Protein AF-A0A841L1L9-F1 (afdb_monomer_lite)

Foldseek 3Di:
DVLVCLLCVLVVLLVVLVVVLVVLLVVCLVVVQQVDDDPPDTPSLVVSVVSLCVSLVVLVVVLVVLVPDDDDPDVVSSVSSNVSSVVSSVCSVVVSVCSSVPDDPPPPPVPPPPDDPPPQPPDPDDDDDPDDDDDDDDDDDDDDDDDDDDDDDDD

Secondary structure (DSSP, 8-state):
-HHHHHHHHHHHHHHHHHHHHHHHHHHHHHTTGGG-EETTEEHHHHHHHHHHHHHHHHHHHHHHHHHHSPPPS-HHHHHHHHHHHHHHHHHHHHHHHHHHHS----S---S--SS--------TTS---PPP-PPP-------------------

pLDDT: mean 74.37, std 19.33, range [40.06, 95.5]

Structure (mmCIF, N/CA/C/O backbone):
data_AF-A0A841L1L9-F1
#
_entry.id   AF-A0A841L1L9-F1
#
loop_
_atom_site.group_PDB
_atom_site.id
_atom_site.type_symbol
_atom_site.label_atom_id
_atom_site.label_alt_id
_atom_site.label_comp_id
_atom_site.label_asym_id
_atom_site.label_entity_id
_atom_site.label_seq_id
_atom_site.pdbx_PDB_ins_code
_atom_site.Cartn_x
_atom_site.Cartn_y
_atom_site.Cartn_z
_atom_site.occupancy
_atom_site.B_iso_or_equiv
_atom_site.auth_seq_id
_atom_site.auth_comp_id
_atom_site.auth_asym_id
_atom_site.auth_atom_id
_atom_site.pdbx_PDB_model_num
ATOM 1 N N . MET A 1 1 ? -9.172 -12.741 20.738 1.00 57.22 1 MET A N 1
ATOM 2 C CA . MET A 1 1 ? -7.882 -12.607 20.016 1.00 57.22 1 MET A CA 1
ATOM 3 C C . MET A 1 1 ? -7.963 -11.680 18.794 1.00 57.22 1 MET A C 1
ATOM 5 O O . MET A 1 1 ? -6.951 -11.109 18.417 1.00 57.22 1 MET A O 1
ATOM 9 N N . SER A 1 2 ? -9.146 -11.441 18.215 1.00 78.44 2 SER A N 1
ATOM 10 C CA . SER A 1 2 ? -9.340 -10.566 17.043 1.00 78.44 2 SER A CA 1
ATOM 11 C C . SER A 1 2 ? -9.023 -9.080 17.270 1.00 78.44 2 SER A C 1
ATOM 13 O O . SER A 1 2 ? -8.648 -8.394 16.327 1.00 78.44 2 SER A O 1
ATOM 15 N N . ALA A 1 3 ? -9.132 -8.579 18.503 1.00 78.94 3 ALA A N 1
ATOM 16 C CA . ALA A 1 3 ? -8.872 -7.175 18.825 1.00 78.94 3 ALA A CA 1
ATOM 17 C C . ALA A 1 3 ? -7.429 -6.728 18.539 1.00 78.94 3 ALA A C 1
ATOM 19 O O . ALA A 1 3 ? -7.218 -5.683 17.929 1.00 78.94 3 ALA A O 1
ATOM 20 N N . LEU A 1 4 ? -6.446 -7.537 18.947 1.00 82.81 4 LEU A N 1
ATOM 21 C CA . LEU A 1 4 ? -5.032 -7.210 18.766 1.00 82.81 4 LEU A CA 1
ATOM 22 C C . LEU A 1 4 ? -4.669 -7.192 17.276 1.00 82.81 4 LEU A C 1
ATOM 24 O O . LEU A 1 4 ? -4.075 -6.231 16.801 1.00 82.81 4 LEU A O 1
ATOM 28 N N . LEU A 1 5 ? -5.127 -8.206 16.532 1.00 83.62 5 LEU A N 1
ATOM 29 C CA . LEU A 1 5 ? -4.966 -8.305 15.076 1.00 83.62 5 LEU A CA 1
ATOM 30 C C . LEU A 1 5 ? -5.555 -7.092 14.350 1.00 83.62 5 LEU A C 1
ATOM 32 O O . LEU A 1 5 ? -4.984 -6.610 13.378 1.00 83.62 5 LEU A O 1
ATOM 36 N N . ARG A 1 6 ? -6.679 -6.564 14.844 1.00 82.31 6 ARG A N 1
ATOM 37 C CA . ARG A 1 6 ? -7.321 -5.371 14.286 1.00 82.31 6 ARG A CA 1
ATOM 38 C C . ARG A 1 6 ? -6.495 -4.107 14.537 1.00 82.31 6 ARG A C 1
ATOM 40 O O . ARG A 1 6 ? -6.404 -3.270 13.647 1.00 82.31 6 ARG A O 1
ATOM 47 N N . ALA A 1 7 ? -5.856 -4.007 15.704 1.00 84.88 7 ALA A N 1
ATOM 48 C CA . ALA A 1 7 ? -4.986 -2.890 16.061 1.00 84.88 7 ALA A CA 1
ATOM 49 C C . ALA A 1 7 ? -3.656 -2.898 15.287 1.00 84.88 7 ALA A C 1
ATOM 51 O O . ALA A 1 7 ? -3.215 -1.845 14.843 1.00 84.88 7 ALA A O 1
ATOM 52 N N . ILE A 1 8 ? -3.030 -4.057 15.063 1.00 90.56 8 ILE A N 1
ATOM 53 C CA . ILE A 1 8 ? -1.770 -4.145 14.292 1.00 90.56 8 ILE A CA 1
ATOM 54 C C . ILE A 1 8 ? -1.988 -4.302 12.781 1.00 90.56 8 ILE A C 1
ATOM 56 O O . ILE A 1 8 ? -1.043 -4.184 12.004 1.00 90.56 8 ILE A O 1
ATOM 60 N N . GLY A 1 9 ? -3.229 -4.542 12.349 1.00 88.88 9 GLY A N 1
ATOM 61 C CA . GLY A 1 9 ? -3.564 -4.828 10.954 1.00 88.88 9 GLY A CA 1
ATOM 62 C C . GLY A 1 9 ? -3.143 -3.727 9.979 1.00 88.88 9 GLY A C 1
ATOM 63 O O . GLY A 1 9 ? -2.667 -4.042 8.894 1.00 88.88 9 GLY A O 1
ATOM 64 N N . GLY A 1 10 ? -3.238 -2.452 10.379 1.00 88.12 10 GLY A N 1
ATOM 65 C CA . GLY A 1 10 ? -2.778 -1.325 9.556 1.00 88.12 10 GLY A CA 1
ATOM 66 C C . GLY A 1 10 ? -1.273 -1.368 9.262 1.00 88.12 10 GLY A C 1
ATOM 67 O O . GLY A 1 10 ? -0.859 -1.160 8.124 1.00 88.12 10 GLY A O 1
ATOM 68 N N . TRP A 1 11 ? -0.462 -1.720 10.264 1.00 90.94 11 TRP A N 1
ATOM 69 C CA . TRP A 1 11 ? 0.990 -1.865 10.121 1.00 90.94 11 TRP A CA 1
ATOM 70 C C . TRP A 1 11 ? 1.380 -3.095 9.304 1.00 90.94 11 TRP A C 1
ATOM 72 O O . TRP A 1 11 ? 2.279 -3.015 8.472 1.00 90.94 11 TRP A O 1
ATOM 82 N N . LEU A 1 12 ? 0.683 -4.219 9.497 1.00 93.06 12 LEU A N 1
ATOM 83 C CA . LEU A 1 12 ? 0.905 -5.425 8.696 1.00 93.06 12 LEU A CA 1
ATOM 84 C C . LEU A 1 12 ? 0.575 -5.185 7.220 1.00 93.06 12 LEU A C 1
ATOM 86 O O . LEU A 1 12 ? 1.354 -5.566 6.351 1.00 93.06 12 LEU A O 1
ATOM 90 N N . ALA A 1 13 ? -0.545 -4.519 6.931 1.00 90.69 13 ALA A N 1
ATOM 91 C CA . ALA A 1 13 ? -0.929 -4.201 5.561 1.00 90.69 13 ALA A CA 1
ATOM 92 C C . ALA A 1 13 ? 0.088 -3.265 4.886 1.00 90.69 13 ALA A C 1
ATOM 94 O O . ALA A 1 13 ? 0.453 -3.486 3.731 1.00 90.69 13 ALA A O 1
ATOM 95 N N . TRP A 1 14 ? 0.601 -2.274 5.624 1.00 93.19 14 TRP A N 1
ATOM 96 C CA . TRP A 1 14 ? 1.702 -1.426 5.167 1.00 93.19 14 TRP A CA 1
ATOM 97 C C . TRP A 1 14 ? 2.968 -2.239 4.859 1.00 93.19 14 TRP A C 1
ATOM 99 O O . TRP A 1 14 ? 3.513 -2.118 3.764 1.00 93.19 14 TRP A O 1
ATOM 109 N N . ALA A 1 15 ? 3.403 -3.105 5.780 1.00 94.69 15 ALA A N 1
ATOM 110 C CA . ALA A 1 15 ? 4.606 -3.918 5.605 1.00 94.69 15 ALA A CA 1
ATOM 111 C C . ALA A 1 15 ? 4.505 -4.826 4.370 1.00 94.69 15 ALA A C 1
ATOM 113 O O . ALA A 1 15 ? 5.422 -4.860 3.554 1.00 94.69 15 ALA A O 1
ATOM 114 N N . VAL A 1 16 ? 3.363 -5.495 4.182 1.00 95.38 16 VAL A N 1
ATOM 115 C CA . VAL A 1 16 ? 3.112 -6.350 3.011 1.00 95.38 16 VAL A CA 1
ATOM 116 C C . VAL A 1 16 ? 3.156 -5.540 1.715 1.00 95.38 16 VAL A C 1
ATOM 118 O O . VAL A 1 16 ? 3.850 -5.929 0.776 1.00 95.38 16 VAL A O 1
ATOM 121 N N . GLY A 1 17 ? 2.462 -4.398 1.659 1.00 93.12 17 GLY A N 1
ATOM 122 C CA . GLY A 1 17 ? 2.468 -3.532 0.477 1.00 93.12 17 GLY A CA 1
ATOM 123 C C . GLY A 1 17 ? 3.870 -3.019 0.137 1.00 93.12 17 GLY A C 1
ATOM 124 O O . GLY A 1 17 ? 4.275 -3.027 -1.026 1.00 93.12 17 GLY A O 1
ATOM 125 N N . PHE A 1 18 ? 4.640 -2.629 1.154 1.00 91.81 18 PHE A N 1
ATOM 126 C CA . PHE A 1 18 ? 6.015 -2.170 0.987 1.00 91.81 18 PHE A CA 1
ATOM 127 C C . PHE A 1 18 ? 6.941 -3.284 0.481 1.00 91.81 18 PHE A C 1
ATOM 129 O O . PHE A 1 18 ? 7.691 -3.071 -0.472 1.00 91.81 18 PHE A O 1
ATOM 136 N N . SER A 1 19 ? 6.852 -4.489 1.051 1.00 95.50 19 SER A N 1
ATOM 137 C CA . SER A 1 19 ? 7.624 -5.648 0.593 1.00 95.50 19 SER A CA 1
ATOM 138 C C . SER A 1 19 ? 7.309 -6.020 -0.856 1.00 95.50 19 SER A C 1
ATOM 140 O O . SER A 1 19 ? 8.231 -6.314 -1.615 1.00 95.50 19 SER A O 1
ATOM 142 N N . ILE A 1 20 ? 6.035 -5.961 -1.265 1.00 94.31 20 ILE A N 1
ATOM 143 C CA . ILE A 1 20 ? 5.633 -6.208 -2.658 1.00 94.31 20 ILE A CA 1
ATOM 144 C C . ILE A 1 20 ? 6.270 -5.174 -3.585 1.00 94.31 20 ILE A C 1
ATOM 146 O O . ILE A 1 20 ? 6.885 -5.555 -4.577 1.00 94.31 20 ILE A O 1
ATOM 150 N N . LEU A 1 21 ? 6.170 -3.880 -3.262 1.00 91.25 21 LEU A N 1
ATOM 151 C CA . LEU A 1 21 ? 6.768 -2.819 -4.077 1.00 91.25 21 LEU A CA 1
ATOM 152 C C . LEU A 1 21 ? 8.280 -2.994 -4.223 1.00 91.25 21 LEU A C 1
ATOM 154 O O . LEU A 1 21 ? 8.809 -2.891 -5.329 1.00 91.25 21 LEU A O 1
ATOM 158 N N . TYR A 1 22 ? 8.965 -3.287 -3.120 1.00 89.81 22 TYR A N 1
ATOM 159 C CA . TYR A 1 22 ? 10.415 -3.435 -3.110 1.00 89.81 22 TYR A CA 1
ATOM 160 C C . TYR A 1 22 ? 10.875 -4.692 -3.863 1.00 89.81 22 TYR A C 1
ATOM 162 O O . TYR A 1 22 ? 11.804 -4.633 -4.668 1.00 89.81 22 TYR A O 1
ATOM 170 N N . GLY A 1 23 ? 10.186 -5.820 -3.674 1.00 92.88 23 GLY A N 1
ATOM 171 C CA . GLY A 1 23 ? 10.461 -7.050 -4.418 1.00 92.88 23 GLY A CA 1
ATOM 172 C C . GLY A 1 23 ? 10.226 -6.876 -5.919 1.00 92.88 23 GLY A C 1
ATOM 173 O O . GLY A 1 23 ? 11.068 -7.254 -6.732 1.00 92.88 23 GLY A O 1
ATOM 174 N N . LEU A 1 24 ? 9.119 -6.229 -6.293 1.00 92.25 24 LEU A N 1
ATOM 175 C CA . LEU A 1 24 ? 8.779 -5.967 -7.690 1.00 92.25 24 LEU A CA 1
ATOM 176 C C . LEU A 1 24 ? 9.773 -5.007 -8.349 1.00 92.25 24 LEU A C 1
ATOM 178 O O . LEU A 1 24 ? 10.093 -5.171 -9.522 1.00 92.25 24 LEU A O 1
ATOM 182 N N . HIS A 1 25 ? 10.311 -4.050 -7.591 1.00 90.19 25 HIS A N 1
ATOM 183 C CA . HIS A 1 25 ? 11.392 -3.185 -8.049 1.00 90.19 25 HIS A CA 1
ATOM 184 C C . HIS A 1 25 ? 12.660 -3.986 -8.389 1.00 90.19 25 HIS A C 1
ATOM 186 O O . HIS A 1 25 ? 13.216 -3.817 -9.474 1.00 90.19 25 HIS A O 1
ATOM 192 N N . GLY A 1 26 ? 13.082 -4.900 -7.508 1.00 89.62 26 GLY A N 1
ATOM 193 C CA . GLY A 1 26 ? 14.237 -5.772 -7.754 1.00 89.62 26 GLY A CA 1
ATOM 194 C C . GLY A 1 26 ? 14.048 -6.673 -8.978 1.00 89.62 26 GLY A C 1
ATOM 195 O O . GLY A 1 26 ? 14.929 -6.751 -9.836 1.00 89.62 26 GLY A O 1
ATOM 196 N N . VAL A 1 27 ? 12.867 -7.287 -9.110 1.00 91.38 27 VAL A N 1
ATOM 197 C CA . VAL A 1 27 ? 12.505 -8.113 -10.276 1.00 91.38 27 VAL A CA 1
ATOM 198 C C . VAL A 1 27 ? 12.495 -7.284 -11.564 1.00 91.38 27 VAL A C 1
ATOM 200 O O . VAL A 1 27 ? 13.035 -7.724 -12.577 1.00 91.38 27 VAL A O 1
ATOM 203 N N . ALA A 1 28 ? 11.950 -6.065 -11.529 1.00 89.38 28 ALA A N 1
ATOM 204 C CA . ALA A 1 28 ? 11.925 -5.173 -12.686 1.00 89.38 28 ALA A CA 1
ATOM 205 C C . ALA A 1 28 ? 13.336 -4.795 -13.163 1.00 89.38 28 ALA A C 1
ATOM 207 O O . ALA A 1 28 ? 13.580 -4.764 -14.372 1.00 89.38 28 ALA A O 1
ATOM 208 N N . CYS A 1 29 ? 14.273 -4.556 -12.236 1.00 87.44 29 CYS A N 1
ATOM 209 C CA . CYS A 1 29 ? 15.668 -4.297 -12.591 1.00 87.44 29 CYS A CA 1
ATOM 210 C C . CYS A 1 29 ? 16.357 -5.548 -13.159 1.00 87.44 29 CYS A C 1
ATOM 212 O O . CYS A 1 29 ? 17.048 -5.448 -14.170 1.00 87.44 29 CYS A O 1
ATOM 214 N N . ALA A 1 30 ? 16.140 -6.728 -12.568 1.00 87.31 30 ALA A N 1
ATOM 215 C CA . ALA A 1 30 ? 16.738 -7.978 -13.047 1.00 87.31 30 ALA A CA 1
ATOM 216 C C . ALA A 1 30 ? 16.252 -8.377 -14.454 1.00 87.31 30 ALA A C 1
ATOM 218 O O . ALA A 1 30 ? 17.020 -8.916 -15.247 1.00 87.31 30 ALA A O 1
ATOM 219 N N . LEU A 1 31 ? 14.987 -8.087 -14.776 1.00 88.38 31 LEU A N 1
ATOM 220 C CA . LEU A 1 31 ? 14.382 -8.384 -16.077 1.00 88.38 31 LEU A CA 1
ATOM 221 C C . LEU A 1 31 ? 14.604 -7.286 -17.130 1.00 88.38 31 LEU A C 1
ATOM 223 O O . LEU A 1 31 ? 14.154 -7.437 -18.265 1.00 88.38 31 LEU A O 1
ATOM 227 N N . GLY A 1 32 ? 15.253 -6.171 -16.778 1.00 86.69 32 GLY A N 1
ATOM 228 C CA . GLY A 1 32 ? 15.512 -5.080 -17.720 1.00 86.69 32 GLY A CA 1
ATOM 229 C C . GLY A 1 32 ? 14.249 -4.351 -18.200 1.00 86.69 32 GLY A C 1
ATOM 230 O O . GLY A 1 32 ? 14.261 -3.734 -19.262 1.00 86.69 32 GLY A O 1
ATOM 231 N N . TRP A 1 33 ? 13.163 -4.366 -17.419 1.00 85.88 33 TRP A N 1
ATOM 232 C CA . TRP A 1 33 ? 11.933 -3.620 -17.719 1.00 85.88 33 TRP A CA 1
ATOM 233 C C . TRP A 1 33 ? 12.106 -2.112 -17.965 1.00 85.88 33 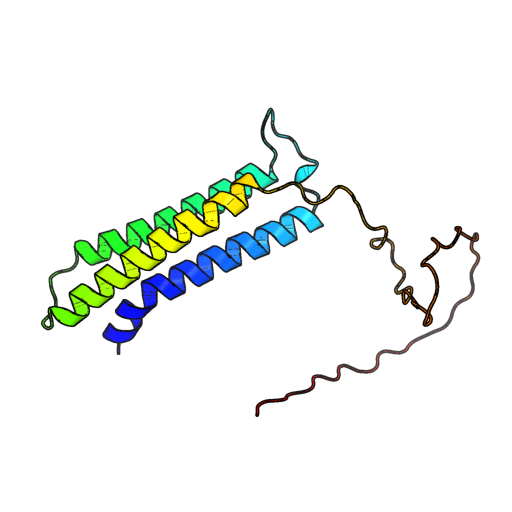TRP A C 1
ATOM 235 O O . TRP A 1 33 ? 11.321 -1.586 -18.757 1.00 85.88 33 TRP A O 1
ATOM 245 N N . PRO A 1 34 ? 13.097 -1.396 -17.387 1.00 82.19 34 PRO A N 1
ATOM 246 C CA . PRO A 1 34 ? 13.325 0.002 -17.764 1.00 82.19 34 PRO A CA 1
ATOM 247 C C . PRO A 1 34 ? 13.790 0.200 -19.217 1.00 82.19 34 PRO A C 1
ATOM 249 O O . PRO A 1 34 ? 13.740 1.320 -19.716 1.00 82.19 34 PRO A O 1
ATOM 252 N N . ALA A 1 35 ? 14.209 -0.851 -19.933 1.00 83.12 35 ALA A N 1
ATOM 253 C CA . ALA A 1 35 ? 14.509 -0.749 -21.363 1.00 83.12 35 ALA A CA 1
ATOM 254 C C . ALA A 1 35 ? 13.240 -0.703 -22.240 1.00 83.12 35 ALA A C 1
ATOM 256 O O . ALA A 1 35 ? 13.297 -0.251 -23.384 1.00 83.12 35 ALA A O 1
ATOM 257 N N . ILE A 1 36 ? 12.091 -1.151 -21.718 1.00 85.19 36 ILE A N 1
ATOM 258 C CA . ILE A 1 36 ? 10.823 -1.224 -22.452 1.00 85.19 36 ILE A CA 1
ATOM 259 C C . ILE A 1 36 ? 10.020 0.054 -22.186 1.00 85.19 36 ILE A C 1
ATOM 261 O O . ILE A 1 36 ? 9.354 0.196 -21.155 1.00 85.19 36 ILE A O 1
ATOM 265 N N . ARG A 1 37 ? 10.066 0.990 -23.139 1.00 86.00 37 ARG A N 1
ATOM 266 C CA . ARG A 1 37 ? 9.294 2.240 -23.084 1.00 86.00 37 ARG A CA 1
ATOM 267 C C . ARG A 1 37 ? 7.947 2.080 -23.780 1.00 86.00 37 ARG A C 1
ATOM 269 O O . ARG A 1 37 ? 7.894 1.659 -24.933 1.00 86.00 37 ARG A O 1
ATOM 276 N N . ILE A 1 38 ? 6.868 2.469 -23.103 1.00 84.88 38 ILE A N 1
ATOM 277 C CA . ILE A 1 38 ? 5.522 2.552 -23.680 1.00 84.88 38 ILE A CA 1
ATOM 278 C C . ILE A 1 38 ? 5.158 4.039 -23.743 1.00 84.88 38 ILE A C 1
ATOM 280 O O . ILE A 1 38 ? 4.596 4.617 -22.813 1.00 84.88 38 ILE A O 1
ATOM 284 N N . GLY A 1 39 ? 5.544 4.689 -24.843 1.00 86.69 39 GLY A N 1
ATOM 285 C CA . GLY A 1 39 ? 5.375 6.134 -25.014 1.00 86.69 39 GLY A CA 1
ATOM 286 C C . GLY A 1 39 ? 6.302 6.940 -24.086 1.00 86.69 39 GLY A C 1
ATOM 287 O O . GLY A 1 39 ? 7.504 6.669 -24.069 1.00 86.69 39 GLY A O 1
ATOM 288 N N . PRO A 1 40 ? 5.791 7.935 -23.331 1.00 84.62 40 PRO A N 1
ATOM 289 C CA . PRO A 1 40 ? 6.606 8.755 -22.432 1.00 84.62 40 PRO A CA 1
ATOM 290 C C . PRO A 1 40 ? 6.906 8.080 -21.082 1.00 84.62 40 PRO A C 1
ATOM 292 O O . PRO A 1 40 ? 7.587 8.678 -20.252 1.00 84.62 40 PRO A O 1
ATOM 295 N N . VAL A 1 41 ? 6.377 6.875 -20.833 1.00 84.81 41 VAL A N 1
ATOM 296 C CA . VAL A 1 41 ? 6.455 6.197 -19.532 1.00 84.81 41 VAL A CA 1
ATOM 297 C C . VAL A 1 41 ? 7.103 4.819 -19.678 1.00 84.81 41 VAL A C 1
ATOM 299 O O . VAL A 1 41 ? 6.796 4.066 -20.604 1.00 84.81 41 VAL A O 1
ATOM 302 N N . ASP A 1 42 ? 7.994 4.473 -18.751 1.00 87.69 42 ASP A N 1
ATOM 303 C CA . ASP A 1 42 ? 8.616 3.148 -18.697 1.00 87.69 42 ASP A CA 1
ATOM 304 C C . ASP A 1 42 ? 7.635 2.106 -18.146 1.00 87.69 42 ASP A C 1
ATOM 306 O O . ASP A 1 42 ? 6.886 2.383 -17.200 1.00 87.69 42 ASP A O 1
ATOM 310 N N . LEU A 1 43 ? 7.679 0.878 -18.678 1.00 87.44 43 LEU A N 1
ATOM 311 C CA . LEU A 1 43 ? 6.856 -0.235 -18.188 1.00 87.44 43 LEU A CA 1
ATOM 312 C C . LEU A 1 43 ? 7.040 -0.445 -16.676 1.00 87.44 43 LEU A C 1
ATOM 314 O O . LEU A 1 43 ? 6.068 -0.648 -15.950 1.00 87.44 43 LEU A O 1
ATOM 318 N N . GLN A 1 44 ? 8.275 -0.313 -16.185 1.00 89.12 44 GLN A N 1
ATOM 319 C CA . GLN A 1 44 ? 8.594 -0.383 -14.759 1.00 89.12 44 GLN A CA 1
ATOM 320 C C . GLN A 1 44 ? 7.770 0.620 -13.938 1.00 89.12 44 GLN A C 1
ATOM 322 O O . GLN A 1 44 ? 7.153 0.240 -12.943 1.00 89.12 44 GLN A O 1
ATOM 327 N N . ARG A 1 45 ? 7.714 1.889 -14.362 1.00 87.94 45 ARG A N 1
ATOM 328 C CA . ARG A 1 45 ? 6.967 2.937 -13.649 1.00 87.94 45 ARG A CA 1
ATOM 329 C C . ARG A 1 45 ? 5.477 2.623 -13.605 1.00 87.94 45 ARG A C 1
ATOM 331 O O . ARG A 1 45 ? 4.863 2.802 -12.558 1.00 87.94 45 ARG A O 1
ATOM 338 N N . LEU A 1 46 ? 4.914 2.117 -14.703 1.00 90.44 46 LEU A N 1
ATOM 339 C CA . LEU A 1 46 ? 3.506 1.718 -14.763 1.00 90.44 46 LEU A CA 1
ATOM 340 C C . LEU A 1 46 ? 3.192 0.580 -13.789 1.00 90.44 46 LEU A C 1
ATOM 342 O O . LEU A 1 46 ? 2.224 0.675 -13.038 1.00 90.44 46 LEU A O 1
ATOM 346 N N . VAL A 1 47 ? 4.019 -0.467 -13.759 1.00 91.44 47 VAL A N 1
ATOM 347 C CA . VAL A 1 47 ? 3.799 -1.617 -12.871 1.00 91.44 47 VAL A CA 1
ATOM 348 C C . VAL A 1 47 ? 3.946 -1.219 -11.397 1.00 91.44 47 VAL A C 1
ATOM 350 O O . VAL A 1 47 ? 3.104 -1.590 -10.579 1.00 91.44 47 VAL A O 1
ATOM 353 N N . LEU A 1 48 ? 4.962 -0.420 -11.052 1.00 90.69 48 LEU A N 1
ATOM 354 C CA . LEU A 1 48 ? 5.150 0.094 -9.690 1.00 90.69 48 LEU A CA 1
ATOM 355 C C . LEU A 1 48 ? 4.009 1.023 -9.259 1.00 90.69 48 LEU A C 1
ATOM 357 O O . LEU A 1 48 ? 3.490 0.877 -8.153 1.00 90.69 48 LEU A O 1
ATOM 361 N N . ALA A 1 49 ? 3.579 1.938 -10.132 1.00 91.81 49 ALA A N 1
ATOM 362 C CA . ALA A 1 49 ? 2.444 2.814 -9.860 1.00 91.81 49 ALA A CA 1
ATOM 363 C C . ALA A 1 49 ? 1.153 2.009 -9.655 1.00 91.81 49 ALA A C 1
ATOM 365 O O . ALA A 1 49 ? 0.406 2.274 -8.715 1.00 91.81 49 ALA A O 1
ATOM 366 N N . PHE A 1 50 ? 0.914 0.990 -10.484 1.00 93.62 50 PHE A N 1
ATOM 367 C CA . PHE A 1 50 ? -0.246 0.115 -10.350 1.00 93.62 50 PHE A CA 1
ATOM 368 C C . PHE A 1 50 ? -0.224 -0.662 -9.028 1.00 93.62 50 PHE A C 1
ATOM 370 O O . PHE A 1 50 ? -1.204 -0.632 -8.284 1.00 93.62 50 PHE A O 1
ATOM 377 N N . ALA A 1 51 ? 0.902 -1.296 -8.6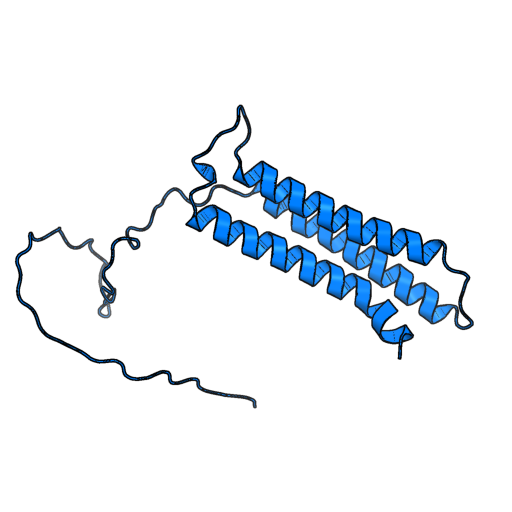86 1.00 93.44 51 ALA A N 1
ATOM 378 C CA . ALA A 1 51 ? 1.060 -2.017 -7.423 1.00 93.44 51 ALA A CA 1
ATOM 379 C C . ALA A 1 51 ? 0.858 -1.100 -6.204 1.00 93.44 51 ALA A C 1
ATOM 381 O O . ALA A 1 51 ? 0.220 -1.493 -5.222 1.00 93.44 51 ALA A O 1
ATOM 382 N N . TRP A 1 52 ? 1.344 0.143 -6.279 1.00 94.06 52 TRP A N 1
ATOM 383 C CA . TRP A 1 52 ? 1.143 1.142 -5.233 1.00 94.06 52 TRP A CA 1
ATOM 384 C C . TRP A 1 52 ? -0.332 1.533 -5.095 1.00 94.06 52 TRP A C 1
ATOM 386 O O . TRP A 1 52 ? -0.867 1.468 -3.989 1.00 94.06 52 TRP A O 1
ATOM 396 N N . ILE A 1 53 ? -1.019 1.848 -6.201 1.00 94.81 53 ILE A N 1
ATOM 397 C CA . ILE A 1 53 ? -2.453 2.191 -6.199 1.00 94.81 53 ILE A CA 1
ATOM 398 C C . ILE A 1 53 ? -3.289 1.039 -5.637 1.00 94.81 53 ILE A C 1
ATOM 400 O O . ILE A 1 53 ? -4.162 1.273 -4.804 1.00 94.81 53 ILE A O 1
ATOM 404 N N . VAL A 1 54 ? -3.014 -0.204 -6.040 1.00 95.38 54 VAL A N 1
ATOM 405 C CA . VAL A 1 54 ? -3.713 -1.390 -5.518 1.00 95.38 54 VAL A CA 1
ATOM 406 C C . VAL A 1 54 ? -3.471 -1.553 -4.015 1.00 95.38 54 VAL A C 1
ATOM 408 O O . VAL A 1 54 ? -4.403 -1.846 -3.263 1.00 95.38 54 VAL A O 1
ATOM 411 N N . SER A 1 55 ? -2.247 -1.314 -3.544 1.00 92.81 55 SER A N 1
ATOM 412 C CA . SER A 1 55 ? -1.917 -1.413 -2.118 1.00 92.81 55 SER A CA 1
ATOM 413 C C . 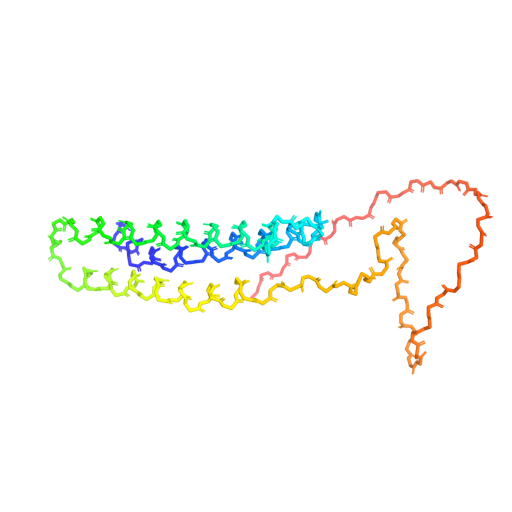SER A 1 55 ? -2.606 -0.319 -1.295 1.00 92.81 55 SER A C 1
ATOM 415 O O . SER A 1 55 ? -3.247 -0.606 -0.289 1.00 92.81 55 SER A O 1
ATOM 417 N N . VAL A 1 56 ? -2.561 0.936 -1.749 1.00 93.75 56 VAL A N 1
ATOM 418 C CA . VAL A 1 56 ? -3.263 2.054 -1.097 1.00 93.75 56 VAL A CA 1
ATOM 419 C C . VAL A 1 56 ? -4.776 1.828 -1.123 1.00 93.75 56 VAL A C 1
ATOM 421 O O . VAL A 1 56 ? -5.439 1.974 -0.097 1.00 93.75 56 VAL A O 1
ATOM 424 N N . GLY A 1 57 ? -5.323 1.421 -2.269 1.00 94.56 57 GLY A N 1
ATOM 425 C CA . GLY A 1 57 ? -6.745 1.145 -2.450 1.00 94.56 57 GLY A CA 1
ATOM 426 C C . GLY A 1 57 ? -7.245 0.007 -1.564 1.00 94.56 57 GLY A C 1
ATOM 427 O O . GLY A 1 57 ? -8.308 0.132 -0.961 1.00 94.56 57 GLY A O 1
ATOM 428 N N . SER A 1 58 ? -6.471 -1.071 -1.415 1.00 92.81 58 SER A N 1
ATOM 429 C CA . SER A 1 58 ? -6.828 -2.190 -0.532 1.00 92.81 58 SER A CA 1
ATOM 430 C C . SER A 1 58 ? -6.792 -1.798 0.949 1.00 92.81 58 SER A C 1
ATOM 432 O O . SER A 1 58 ? -7.739 -2.113 1.673 1.00 92.81 58 SER A O 1
ATOM 434 N N . ILE A 1 59 ? -5.785 -1.034 1.396 1.00 91.31 59 ILE A N 1
ATOM 435 C CA . ILE A 1 59 ? -5.723 -0.501 2.771 1.00 91.31 59 ILE A CA 1
ATOM 436 C C . ILE A 1 59 ? -6.888 0.464 3.031 1.00 91.31 59 ILE A C 1
ATOM 438 O O . ILE A 1 59 ? -7.548 0.378 4.071 1.00 91.31 59 ILE A O 1
ATOM 442 N N . ALA A 1 60 ? -7.180 1.363 2.090 1.00 93.00 60 ALA A N 1
ATOM 443 C CA . ALA A 1 60 ? -8.281 2.314 2.204 1.00 93.00 60 ALA A CA 1
ATOM 444 C C . ALA A 1 60 ? -9.644 1.605 2.237 1.00 93.00 60 ALA A C 1
ATOM 446 O O . ALA A 1 60 ? -10.461 1.897 3.109 1.00 93.00 60 ALA A O 1
ATOM 447 N N . ALA A 1 61 ? -9.874 0.629 1.352 1.00 93.12 61 ALA A N 1
ATOM 448 C CA . ALA A 1 61 ? -11.102 -0.163 1.320 1.00 93.12 61 ALA A CA 1
ATOM 449 C C . ALA A 1 61 ? -11.294 -0.964 2.614 1.00 93.12 61 ALA A C 1
ATOM 451 O O . ALA A 1 61 ? -12.386 -0.972 3.183 1.00 93.12 61 ALA A O 1
ATOM 452 N N . TRP A 1 62 ?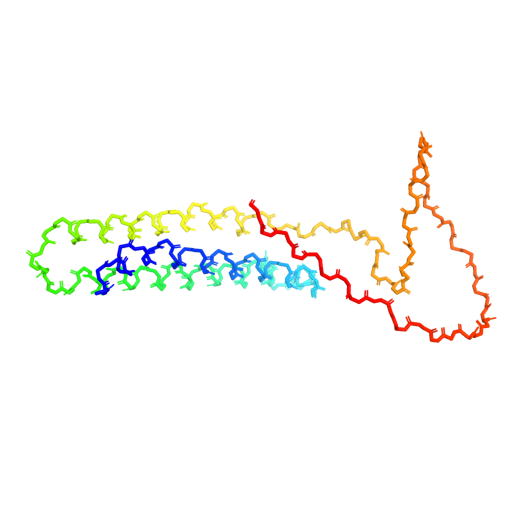 -10.227 -1.582 3.128 1.00 88.38 62 TRP A N 1
ATOM 453 C CA . TRP A 1 62 ? -10.256 -2.277 4.413 1.00 88.38 62 TRP A CA 1
ATOM 454 C C . TRP A 1 62 ? -10.594 -1.319 5.561 1.00 88.38 62 TRP A C 1
ATOM 456 O O . TRP A 1 62 ? -11.465 -1.608 6.382 1.00 88.38 62 TRP A O 1
ATOM 466 N N . THR A 1 63 ? -9.944 -0.154 5.608 1.00 88.38 63 THR A N 1
ATOM 467 C CA . THR A 1 63 ? -10.191 0.881 6.626 1.00 88.38 63 THR A CA 1
ATOM 468 C C . THR A 1 63 ? -11.634 1.379 6.568 1.00 88.38 63 THR A C 1
ATOM 470 O O . THR A 1 63 ? -12.298 1.499 7.597 1.00 88.38 63 THR A O 1
ATOM 473 N N . TRP A 1 64 ? -12.158 1.585 5.361 1.00 90.38 64 TRP A N 1
ATOM 474 C CA . TRP A 1 64 ? -13.540 1.986 5.127 1.00 90.38 64 TRP A CA 1
ATOM 475 C C . TRP A 1 64 ? -14.547 0.938 5.611 1.00 90.38 64 TRP A C 1
ATOM 477 O O . TRP A 1 64 ? -15.512 1.269 6.303 1.00 90.38 64 TRP A O 1
ATOM 487 N N . LEU A 1 65 ? -14.308 -0.341 5.303 1.00 89.06 65 LEU A N 1
ATOM 488 C CA . LEU A 1 65 ? -15.126 -1.452 5.798 1.00 89.06 65 LEU A CA 1
ATOM 489 C C . LEU A 1 65 ? -15.132 -1.501 7.330 1.00 89.06 65 LEU A C 1
ATOM 491 O O . LEU A 1 65 ? -16.170 -1.764 7.935 1.00 89.06 65 LEU A O 1
ATOM 495 N N . GLN A 1 66 ? -14.002 -1.193 7.968 1.00 84.56 66 GLN A N 1
ATOM 496 C CA . GLN A 1 66 ? -13.935 -1.114 9.424 1.00 84.56 66 GLN A CA 1
ATOM 497 C C . GLN A 1 66 ? -14.706 0.067 10.002 1.00 84.56 66 GLN A C 1
ATOM 499 O O . GLN A 1 66 ? -15.330 -0.094 11.045 1.00 84.56 66 GLN A O 1
ATOM 504 N N . TRP A 1 67 ? -14.697 1.224 9.341 1.00 85.94 67 TRP A N 1
ATOM 505 C CA . TRP A 1 67 ? -15.483 2.383 9.769 1.00 85.94 67 TRP A CA 1
ATOM 506 C C . TRP A 1 67 ? -16.989 2.152 9.660 1.00 85.94 67 TRP A C 1
ATOM 508 O O . TRP A 1 67 ? -17.751 2.737 10.423 1.00 85.94 67 TRP A O 1
ATOM 518 N N . ARG A 1 68 ? -17.421 1.295 8.729 1.00 89.62 68 ARG A N 1
ATOM 519 C CA . ARG A 1 68 ? -18.828 0.894 8.595 1.00 89.62 68 ARG A CA 1
ATOM 520 C C . ARG A 1 68 ? -19.255 -0.215 9.551 1.00 89.62 68 ARG A C 1
ATOM 522 O O . ARG A 1 68 ? -20.453 -0.445 9.696 1.00 89.62 68 ARG A O 1
ATOM 529 N N . ALA A 1 69 ? -18.316 -0.912 10.183 1.00 83.88 69 ALA A N 1
ATOM 530 C CA . ALA A 1 69 ? -18.653 -1.923 11.173 1.00 83.88 69 ALA A CA 1
ATOM 531 C C . ALA A 1 69 ? -19.253 -1.260 12.426 1.00 83.88 69 ALA A C 1
ATOM 533 O O . ALA A 1 69 ? -18.830 -0.176 12.826 1.00 83.88 69 ALA A O 1
ATOM 534 N N . ALA A 1 70 ? -20.240 -1.914 13.044 1.00 80.88 70 ALA A N 1
ATOM 535 C CA . ALA A 1 70 ? -20.879 -1.401 14.251 1.00 80.88 70 ALA A CA 1
ATOM 536 C C . ALA A 1 70 ? -19.846 -1.191 15.381 1.00 80.88 70 ALA A C 1
ATOM 538 O O . ALA A 1 70 ? -18.954 -2.035 15.537 1.00 80.88 70 ALA A O 1
ATOM 539 N N . PRO A 1 71 ? -19.964 -0.101 16.166 1.00 79.38 71 PRO A N 1
ATOM 540 C CA . PRO A 1 71 ? -19.046 0.185 17.262 1.00 79.38 71 PRO A CA 1
ATOM 541 C C . PRO A 1 71 ? -19.026 -0.968 18.271 1.00 79.38 71 PRO A C 1
ATOM 543 O O . PRO A 1 71 ? -20.065 -1.526 18.636 1.00 79.38 71 PRO A O 1
ATOM 546 N N . GLY A 1 72 ? -17.824 -1.350 18.694 1.00 77.75 72 GLY A N 1
ATOM 547 C CA . GLY A 1 72 ? -17.607 -2.425 19.648 1.00 77.75 72 GLY A CA 1
ATOM 548 C C . GLY A 1 72 ? -17.921 -2.006 21.085 1.00 77.75 72 GLY A C 1
ATOM 549 O O . GLY A 1 72 ? -18.148 -0.841 21.401 1.00 77.75 72 GLY A O 1
ATOM 550 N N . LYS A 1 73 ? -17.871 -2.975 22.008 1.00 83.00 73 LYS A N 1
ATOM 551 C CA . LYS A 1 73 ? -18.103 -2.737 23.447 1.00 83.00 73 LYS A CA 1
ATOM 552 C C . LYS A 1 73 ? -17.027 -1.865 24.118 1.00 83.00 73 LYS A C 1
ATOM 554 O O . LYS A 1 73 ? -17.228 -1.437 25.248 1.00 83.00 73 LYS A O 1
ATOM 559 N N . ILE A 1 74 ? -15.882 -1.633 23.465 1.00 87.62 74 ILE A N 1
ATOM 560 C CA . ILE A 1 74 ? -14.726 -0.931 24.042 1.00 87.62 74 ILE A CA 1
ATOM 561 C C . ILE A 1 74 ? -14.286 0.192 23.095 1.00 87.62 74 ILE A C 1
ATOM 563 O O . ILE A 1 74 ? -13.580 -0.051 22.117 1.00 87.62 74 ILE A O 1
ATOM 567 N N . ALA A 1 75 ? -14.647 1.433 23.429 1.00 86.69 75 ALA A N 1
ATOM 568 C CA . ALA A 1 75 ? -14.352 2.615 22.614 1.00 86.69 75 ALA A CA 1
ATOM 569 C C . ALA A 1 75 ? -12.846 2.844 22.378 1.00 86.69 75 ALA A C 1
ATOM 571 O O . ALA A 1 75 ? -12.450 3.309 21.309 1.00 86.69 75 ALA A O 1
ATOM 572 N N . LEU A 1 76 ? -11.999 2.483 23.351 1.00 87.38 76 LEU A N 1
ATOM 573 C CA . LEU A 1 76 ? -10.546 2.632 23.245 1.00 87.38 76 LEU A CA 1
ATOM 574 C C . LEU A 1 76 ? -9.961 1.745 22.133 1.00 87.38 76 LEU A C 1
ATOM 576 O O . LEU A 1 76 ? -9.156 2.212 21.335 1.00 87.38 76 LEU A O 1
ATOM 580 N N . LEU A 1 77 ? -10.403 0.487 22.033 1.00 85.12 77 LEU A N 1
ATOM 581 C CA . LEU A 1 77 ? -9.955 -0.442 20.987 1.00 85.12 77 LEU A CA 1
ATOM 582 C C . LEU A 1 77 ? -10.353 0.047 19.593 1.00 85.12 77 LEU A C 1
ATOM 584 O O . LEU A 1 77 ? -9.546 -0.024 18.669 1.00 85.12 77 LEU A O 1
ATOM 588 N N . ASP A 1 78 ? -11.569 0.578 19.455 1.00 84.31 78 ASP A N 1
ATOM 589 C CA . ASP A 1 78 ? -12.046 1.148 18.193 1.00 84.31 78 ASP A CA 1
ATOM 590 C C . ASP A 1 78 ? -11.274 2.412 17.810 1.00 84.31 78 ASP A C 1
ATOM 592 O O . ASP A 1 78 ? -11.105 2.704 16.625 1.00 84.31 78 ASP A O 1
ATOM 596 N N . TRP A 1 79 ? -10.807 3.187 18.790 1.00 87.12 79 TRP A N 1
ATOM 597 C CA . TRP A 1 79 ? -9.946 4.338 18.537 1.00 87.12 79 TRP A CA 1
ATOM 598 C C . TRP A 1 79 ? -8.540 3.905 18.107 1.00 87.12 79 TRP A C 1
ATOM 600 O O . TRP A 1 79 ? -8.058 4.384 17.083 1.00 87.12 79 TRP A O 1
ATOM 610 N N . LEU A 1 80 ? -7.923 2.937 18.800 1.00 88.88 80 LEU A N 1
ATOM 611 C CA . LEU A 1 80 ? -6.614 2.394 18.413 1.00 88.88 80 LEU A CA 1
ATOM 612 C C . LEU A 1 80 ? -6.642 1.755 17.020 1.00 88.88 80 LEU A C 1
ATOM 614 O O . LEU A 1 80 ? -5.739 2.001 16.227 1.00 88.88 80 LEU A O 1
ATOM 618 N N . ALA A 1 81 ? -7.675 0.968 16.706 1.00 86.25 81 ALA A N 1
ATOM 619 C CA . ALA A 1 81 ? -7.813 0.324 15.400 1.00 86.25 81 ALA A CA 1
ATOM 620 C C . ALA A 1 81 ? -7.964 1.349 14.264 1.00 86.25 81 ALA A C 1
ATOM 622 O O . ALA A 1 81 ? -7.395 1.180 13.188 1.00 86.25 81 ALA A O 1
ATOM 623 N N . ARG A 1 82 ? -8.697 2.445 14.502 1.00 85.44 82 ARG A N 1
ATOM 624 C CA . ARG A 1 82 ? -8.815 3.542 13.530 1.00 85.44 82 ARG A CA 1
ATOM 625 C C . ARG A 1 82 ? -7.517 4.336 13.404 1.00 85.44 82 ARG A C 1
ATOM 627 O O . ARG A 1 82 ? -7.127 4.669 12.288 1.00 85.44 82 ARG A O 1
ATOM 634 N N . GLY A 1 83 ? -6.844 4.599 14.523 1.00 89.94 83 GLY A N 1
ATOM 635 C CA . GLY A 1 83 ? -5.568 5.310 14.559 1.00 89.94 83 GLY A CA 1
ATOM 636 C C . GLY A 1 83 ? -4.463 4.564 13.814 1.00 89.94 83 GLY A C 1
ATOM 637 O O . GLY A 1 83 ? -3.774 5.158 12.988 1.00 89.94 83 GLY A O 1
ATOM 638 N N . SER A 1 84 ? -4.327 3.254 14.030 1.00 89.88 84 SER A N 1
ATOM 639 C CA . SER A 1 84 ? -3.307 2.449 13.352 1.00 89.88 84 SER A CA 1
ATOM 640 C C . SER A 1 84 ? -3.594 2.244 11.864 1.00 89.88 84 SER A C 1
ATOM 642 O O . SER A 1 84 ? -2.662 2.244 11.063 1.00 89.88 84 SER A O 1
ATOM 644 N N . ALA A 1 85 ? -4.867 2.123 11.472 1.00 87.69 85 ALA A N 1
ATOM 645 C CA . ALA A 1 85 ? -5.258 2.060 10.066 1.00 87.69 85 ALA A CA 1
ATOM 646 C C . ALA A 1 85 ? -4.925 3.367 9.326 1.00 87.69 85 ALA A C 1
ATOM 648 O O . ALA A 1 85 ? -4.338 3.334 8.244 1.00 87.69 85 ALA A O 1
ATOM 649 N N . ALA A 1 86 ? -5.228 4.518 9.938 1.00 89.81 86 ALA A N 1
ATOM 650 C CA . ALA A 1 86 ? -4.872 5.824 9.389 1.00 89.81 86 ALA A CA 1
ATOM 651 C C . ALA A 1 86 ? -3.348 6.016 9.305 1.00 89.81 86 ALA A C 1
ATOM 653 O O . ALA A 1 86 ? -2.845 6.469 8.278 1.00 89.81 86 ALA A O 1
ATOM 654 N N . ALA A 1 87 ? -2.610 5.617 10.346 1.00 91.38 87 ALA A N 1
ATOM 655 C CA . ALA A 1 87 ? -1.151 5.685 10.362 1.00 91.38 87 ALA A CA 1
ATOM 656 C C . ALA A 1 87 ? -0.519 4.809 9.268 1.00 91.38 87 ALA A C 1
ATOM 658 O O . ALA A 1 87 ? 0.364 5.280 8.555 1.00 91.38 87 ALA A O 1
ATOM 659 N N . GLY A 1 88 ? -1.000 3.573 9.081 1.00 88.94 88 GLY A N 1
ATOM 660 C CA . GLY A 1 88 ? -0.517 2.672 8.030 1.00 88.94 88 GLY A CA 1
ATOM 661 C C . GLY A 1 88 ? -0.778 3.208 6.620 1.00 88.94 88 GLY A C 1
ATOM 662 O O . GLY A 1 88 ? 0.108 3.165 5.767 1.00 88.94 88 GLY A O 1
ATOM 663 N N . LEU A 1 89 ? -1.961 3.786 6.380 1.00 88.94 89 LEU A N 1
ATOM 664 C CA . LEU A 1 89 ? -2.283 4.430 5.104 1.00 88.94 89 LEU A CA 1
ATOM 665 C C . LEU A 1 89 ? -1.369 5.634 4.841 1.00 88.94 89 LEU A C 1
ATOM 667 O O . LEU A 1 89 ? -0.813 5.763 3.753 1.00 88.94 89 LEU A O 1
ATOM 671 N N . PHE A 1 90 ? -1.179 6.490 5.846 1.00 92.56 90 PHE A N 1
ATOM 672 C CA . PHE A 1 90 ? -0.324 7.670 5.734 1.00 92.56 90 PHE A CA 1
ATOM 673 C C . PHE A 1 90 ? 1.138 7.289 5.475 1.00 92.56 90 PHE A C 1
ATOM 675 O O . PHE A 1 90 ? 1.769 7.830 4.566 1.00 92.56 90 PHE A O 1
ATOM 682 N N . ALA A 1 91 ? 1.646 6.292 6.203 1.00 91.38 91 ALA A N 1
ATOM 683 C CA . ALA A 1 91 ? 2.974 5.737 5.987 1.00 91.38 91 ALA A CA 1
ATOM 684 C C . ALA A 1 91 ? 3.133 5.189 4.561 1.00 91.38 91 ALA A C 1
ATOM 686 O O . ALA A 1 91 ? 4.157 5.446 3.938 1.00 91.38 91 ALA A O 1
ATOM 687 N N . MET A 1 92 ? 2.122 4.498 4.017 1.00 90.81 92 MET A N 1
ATOM 688 C CA . MET A 1 92 ? 2.164 3.939 2.657 1.00 90.81 92 MET A CA 1
ATOM 689 C C . MET A 1 92 ? 2.190 5.017 1.570 1.00 90.81 92 MET A C 1
ATOM 691 O O . MET A 1 92 ? 2.864 4.874 0.549 1.00 90.81 92 MET A O 1
ATOM 695 N N . VAL A 1 93 ? 1.444 6.104 1.773 1.00 91.69 93 VAL A N 1
ATOM 696 C CA . VAL A 1 93 ? 1.422 7.230 0.833 1.00 91.69 93 VAL A CA 1
ATOM 697 C C . VAL A 1 93 ? 2.777 7.931 0.824 1.00 91.69 93 VAL A C 1
ATOM 699 O O . VAL A 1 93 ? 3.326 8.170 -0.249 1.00 91.69 93 VAL A O 1
ATOM 702 N N . ILE A 1 94 ? 3.346 8.200 2.003 1.00 91.81 94 ILE A N 1
ATOM 703 C CA . ILE A 1 94 ? 4.641 8.881 2.124 1.00 91.81 94 ILE A CA 1
ATOM 704 C C . ILE A 1 94 ? 5.786 8.012 1.608 1.00 91.81 94 ILE A C 1
ATOM 706 O O . ILE A 1 94 ? 6.632 8.516 0.874 1.00 91.81 94 ILE A O 1
ATOM 710 N N . SER A 1 95 ? 5.835 6.726 1.967 1.00 88.12 95 SER A N 1
ATOM 711 C CA . SER A 1 95 ? 6.933 5.845 1.556 1.00 88.12 95 SER A CA 1
ATOM 712 C C . SER A 1 95 ? 6.823 5.393 0.099 1.00 88.12 95 SER A C 1
ATOM 714 O O . SER A 1 95 ? 7.844 5.178 -0.551 1.00 88.12 95 SER A O 1
ATOM 716 N N . GLY A 1 96 ? 5.608 5.273 -0.443 1.00 82.06 96 GLY A N 1
ATOM 717 C CA . GLY A 1 96 ? 5.387 4.850 -1.825 1.00 82.06 96 GLY A CA 1
ATOM 718 C C . GLY A 1 96 ? 5.693 5.935 -2.859 1.00 82.06 96 GLY A C 1
ATOM 719 O O . GLY A 1 96 ? 6.169 5.620 -3.948 1.00 82.06 96 GLY A O 1
ATOM 720 N N . LEU A 1 97 ? 5.495 7.212 -2.518 1.00 83.75 97 LEU A N 1
ATOM 721 C CA . LEU A 1 97 ? 5.748 8.332 -3.429 1.00 83.75 97 LEU A CA 1
ATOM 722 C C . LEU A 1 97 ? 7.189 8.372 -3.979 1.00 83.75 97 LEU A C 1
ATOM 724 O O . LEU A 1 97 ? 7.349 8.400 -5.202 1.00 83.75 97 LEU A O 1
ATOM 728 N N . PRO A 1 98 ? 8.250 8.339 -3.142 1.00 79.12 98 PRO A N 1
ATOM 729 C CA . PRO A 1 98 ? 9.613 8.335 -3.652 1.00 79.12 98 PRO A CA 1
ATOM 730 C C . PRO A 1 98 ? 9.899 7.071 -4.470 1.00 79.12 98 PRO A C 1
ATOM 732 O O . PRO A 1 98 ? 10.558 7.168 -5.498 1.00 79.12 98 PRO A O 1
ATOM 735 N N . VAL A 1 99 ? 9.360 5.904 -4.104 1.00 76.12 99 VAL A N 1
ATOM 736 C CA . VAL A 1 99 ? 9.587 4.645 -4.844 1.00 76.12 99 VAL A CA 1
ATOM 737 C C . VAL A 1 99 ? 9.120 4.734 -6.302 1.00 76.12 99 VAL A C 1
ATOM 739 O O . VAL A 1 99 ? 9.798 4.230 -7.196 1.00 76.12 99 VAL A O 1
ATOM 742 N N . VAL A 1 100 ? 8.004 5.418 -6.565 1.00 75.50 100 VAL A N 1
ATOM 743 C CA . VAL A 1 100 ? 7.484 5.605 -7.931 1.00 75.50 100 VAL A CA 1
ATOM 744 C C . VAL A 1 100 ? 8.265 6.684 -8.697 1.00 75.50 100 VAL A C 1
ATOM 746 O O . VAL A 1 100 ? 8.416 6.593 -9.916 1.00 75.50 100 VAL A O 1
ATOM 749 N N . LEU A 1 101 ? 8.799 7.691 -7.998 1.00 76.50 101 LEU A N 1
ATOM 750 C CA . LEU A 1 101 ? 9.528 8.807 -8.611 1.00 76.50 101 LEU A CA 1
ATOM 751 C C . LEU A 1 101 ? 11.016 8.506 -8.876 1.00 76.50 101 LEU A C 1
ATOM 753 O O . LEU A 1 101 ? 11.588 9.085 -9.800 1.00 76.50 101 LEU A O 1
ATOM 757 N N . SER A 1 102 ? 11.635 7.600 -8.110 1.00 68.50 102 SER A N 1
ATOM 758 C CA . SER A 1 102 ? 13.103 7.459 -8.035 1.00 68.50 102 SER A CA 1
ATOM 759 C C . SER A 1 102 ? 13.735 6.450 -8.999 1.00 68.50 102 SER A C 1
ATOM 761 O O . SER A 1 102 ? 14.937 6.238 -8.912 1.00 68.50 102 SER A O 1
ATOM 763 N N . ALA A 1 103 ? 13.001 5.790 -9.897 1.00 60.28 103 ALA A N 1
ATOM 764 C CA . ALA A 1 103 ? 13.585 4.686 -10.666 1.00 60.28 103 ALA A CA 1
ATOM 765 C C . ALA A 1 103 ? 14.224 5.143 -11.993 1.00 60.28 103 ALA A C 1
ATOM 767 O O . ALA A 1 103 ? 13.527 5.318 -12.998 1.00 60.28 103 ALA A O 1
ATOM 768 N N . PRO A 1 104 ? 15.559 5.252 -12.022 1.00 57.34 104 PRO A N 1
ATOM 769 C CA . PRO A 1 104 ? 16.353 4.525 -12.991 1.00 57.34 104 PRO A CA 1
ATOM 770 C C . PRO A 1 104 ? 17.115 3.419 -12.254 1.00 57.34 104 PRO A C 1
ATOM 772 O O . PRO A 1 104 ? 17.951 3.701 -11.398 1.00 57.34 104 PRO A O 1
ATOM 775 N N . CYS A 1 105 ? 16.843 2.152 -12.592 1.00 68.62 105 CYS A N 1
ATOM 776 C CA . CYS A 1 105 ? 17.822 1.097 -12.328 1.00 68.62 105 CYS A CA 1
ATOM 777 C C . CYS A 1 105 ? 19.112 1.569 -13.008 1.00 68.62 105 CYS A C 1
ATOM 779 O O . CYS A 1 105 ? 19.089 1.832 -14.212 1.00 68.62 105 CYS A O 1
ATOM 781 N N . GLY A 1 106 ? 20.178 1.789 -12.236 1.00 55.28 106 GLY A N 1
ATOM 782 C CA . GLY A 1 106 ? 21.421 2.342 -12.761 1.00 55.28 106 GLY A CA 1
ATOM 783 C C . GLY A 1 106 ? 21.855 1.562 -13.999 1.00 55.28 106 GLY A C 1
ATOM 784 O O . GLY A 1 106 ? 22.123 0.368 -13.921 1.00 55.28 106 GLY A O 1
ATOM 785 N N . THR A 1 107 ? 21.911 2.241 -15.145 1.00 52.22 107 THR A N 1
ATOM 786 C CA . THR A 1 107 ? 22.521 1.735 -16.386 1.00 52.22 107 THR A CA 1
ATOM 787 C C . THR A 1 107 ? 24.030 1.560 -16.270 1.00 52.22 107 THR A C 1
ATOM 789 O O . THR A 1 107 ? 24.670 1.131 -17.228 1.00 52.22 107 THR A O 1
ATOM 792 N N . ASP A 1 108 ? 24.592 1.787 -15.086 1.00 51.31 108 ASP A N 1
ATOM 793 C CA . ASP A 1 108 ? 25.870 1.226 -14.685 1.00 51.31 108 ASP A CA 1
ATOM 794 C C . ASP A 1 108 ? 25.649 -0.263 -14.418 1.00 51.31 108 ASP A C 1
ATOM 796 O O . ASP A 1 108 ? 25.654 -0.744 -13.286 1.00 51.31 108 ASP A O 1
ATOM 800 N N . ALA A 1 109 ? 25.389 -0.980 -15.513 1.00 47.25 109 ALA A N 1
ATOM 801 C CA . ALA A 1 109 ? 25.518 -2.410 -15.631 1.00 47.25 109 ALA A CA 1
ATOM 802 C C . ALA A 1 109 ? 26.928 -2.754 -15.176 1.00 47.25 109 ALA A C 1
ATOM 804 O O . ALA A 1 109 ? 27.900 -2.758 -15.932 1.00 47.25 109 ALA A O 1
ATOM 805 N N . VAL A 1 110 ? 27.037 -2.996 -13.885 1.00 50.44 110 VAL A N 1
ATOM 806 C CA . VAL A 1 110 ? 28.207 -3.591 -13.310 1.00 50.44 110 VAL A CA 1
ATOM 807 C C . VAL A 1 110 ? 28.334 -4.971 -13.987 1.00 50.44 110 VAL A C 1
ATOM 809 O O . VAL A 1 110 ? 27.341 -5.700 -14.063 1.00 50.44 110 VAL A O 1
ATOM 812 N N . PRO A 1 111 ? 29.493 -5.321 -14.573 1.00 45.06 111 PRO A N 1
ATOM 813 C CA 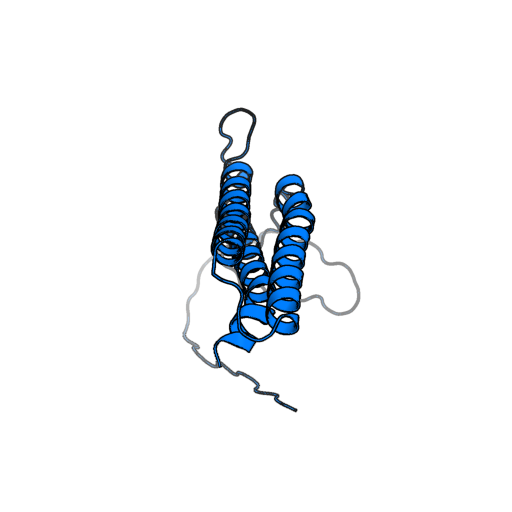. PRO A 1 111 ? 29.635 -6.406 -15.557 1.00 45.06 111 PRO A CA 1
ATOM 814 C C . PRO A 1 111 ? 29.498 -7.842 -14.998 1.00 45.06 111 PRO A C 1
ATOM 816 O O . PRO A 1 111 ? 30.110 -8.774 -15.508 1.00 45.06 111 PRO A O 1
ATOM 819 N N . TRP A 1 112 ? 28.699 -8.065 -13.953 1.00 49.03 112 TRP A N 1
ATOM 820 C CA . TRP A 1 112 ? 28.669 -9.322 -13.196 1.00 49.03 112 TRP A CA 1
ATOM 821 C C . TRP A 1 112 ? 27.793 -10.413 -13.821 1.00 49.03 112 TRP A C 1
ATOM 823 O O . TRP A 1 112 ? 27.844 -11.557 -13.383 1.00 49.03 112 TRP A O 1
ATOM 833 N N . SER A 1 113 ? 26.976 -10.097 -14.831 1.00 43.53 113 SER A N 1
ATOM 834 C CA . SER A 1 113 ? 26.009 -11.048 -15.407 1.00 43.53 113 SER A CA 1
ATOM 835 C C . SER A 1 113 ? 26.528 -11.764 -16.661 1.00 43.53 113 SER A C 1
ATOM 837 O O . SER A 1 113 ? 25.833 -11.929 -17.662 1.00 43.53 113 SER A O 1
ATOM 839 N N . ARG A 1 114 ? 27.785 -12.213 -16.618 1.00 42.56 114 ARG A N 1
ATOM 840 C CA . ARG A 1 114 ? 28.258 -13.336 -17.440 1.00 42.56 114 ARG A CA 1
ATOM 841 C C . ARG A 1 114 ? 29.052 -14.295 -16.568 1.00 42.56 114 ARG A C 1
ATOM 843 O O . ARG A 1 114 ? 30.269 -14.196 -16.478 1.00 42.56 114 ARG A O 1
ATOM 850 N N . GLY A 1 115 ? 28.331 -15.212 -15.926 1.00 43.25 115 GLY A N 1
ATOM 851 C CA . GLY A 1 115 ? 28.768 -16.596 -15.713 1.00 43.25 115 GLY A CA 1
ATOM 852 C C . GLY A 1 115 ? 30.199 -16.831 -15.237 1.00 43.25 115 GLY A C 1
ATOM 853 O O . GLY A 1 115 ? 30.813 -17.797 -15.668 1.00 43.25 115 GLY A O 1
ATOM 854 N N . THR A 1 116 ? 30.736 -15.985 -14.363 1.00 43.25 116 THR A N 1
ATOM 855 C CA . THR A 1 116 ? 32.003 -16.269 -13.696 1.00 43.25 116 THR A CA 1
ATOM 856 C C . THR A 1 116 ? 31.845 -15.839 -12.254 1.00 43.25 116 THR A C 1
ATOM 858 O O . THR A 1 116 ? 31.738 -14.650 -11.961 1.00 43.25 116 THR A O 1
ATOM 861 N N . ILE A 1 117 ? 31.841 -16.809 -11.342 1.00 48.62 117 ILE A N 1
ATOM 862 C CA . ILE A 1 117 ? 32.169 -16.587 -9.934 1.00 48.62 117 ILE A CA 1
ATOM 863 C C . ILE A 1 117 ? 33.666 -16.238 -9.910 1.00 48.62 117 ILE A C 1
ATOM 865 O O . ILE A 1 117 ? 34.515 -17.021 -9.508 1.00 48.62 117 ILE A O 1
ATOM 869 N N . GLY A 1 118 ? 34.019 -15.084 -10.472 1.00 41.91 118 GLY A N 1
ATOM 870 C CA . GLY A 1 118 ? 35.318 -14.481 -10.285 1.00 41.91 118 GLY A CA 1
ATOM 871 C C . GLY A 1 118 ? 35.238 -13.783 -8.947 1.00 41.91 118 GLY A C 1
ATOM 872 O O . GLY A 1 118 ? 34.621 -12.723 -8.853 1.00 41.91 118 GLY A O 1
ATOM 873 N N . MET A 1 119 ? 35.805 -14.392 -7.905 1.00 42.06 119 MET A N 1
ATOM 874 C CA . MET A 1 119 ? 36.085 -13.677 -6.667 1.00 42.06 119 MET A CA 1
ATOM 875 C C . MET A 1 119 ? 36.769 -12.362 -7.046 1.00 42.06 119 MET A C 1
ATOM 877 O O . MET A 1 119 ? 37.872 -12.368 -7.594 1.00 42.06 119 MET A O 1
ATOM 881 N N . VAL A 1 120 ? 36.115 -11.231 -6.786 1.00 48.50 120 VAL A N 1
ATOM 882 C CA . VAL A 1 120 ? 36.778 -9.931 -6.838 1.00 48.50 120 VAL A CA 1
ATOM 883 C C . VAL A 1 120 ? 37.706 -9.906 -5.630 1.00 48.50 120 VAL A C 1
ATOM 885 O O . VAL A 1 120 ? 37.336 -9.494 -4.534 1.00 48.50 120 VAL A O 1
ATOM 888 N N . GLY A 1 121 ? 38.904 -10.456 -5.818 1.00 43.78 121 GLY A N 1
ATOM 889 C CA . GLY A 1 121 ? 39.986 -10.383 -4.857 1.00 43.78 121 GLY A CA 1
ATOM 890 C C . GLY A 1 121 ? 40.464 -8.942 -4.771 1.00 43.78 121 GLY A C 1
ATOM 891 O O . GLY A 1 121 ? 41.372 -8.536 -5.492 1.00 43.78 121 GLY A O 1
ATOM 892 N N . CYS A 1 122 ? 39.863 -8.158 -3.881 1.00 47.38 122 CYS A N 1
ATOM 893 C CA . CYS A 1 122 ? 40.476 -6.931 -3.397 1.00 47.38 122 CYS A CA 1
ATOM 894 C C . CYS A 1 122 ? 41.630 -7.327 -2.474 1.00 47.38 122 CYS A C 1
ATOM 896 O O . CYS A 1 122 ? 41.465 -7.427 -1.260 1.00 47.38 122 CYS A O 1
ATOM 898 N N . SER A 1 123 ? 42.799 -7.595 -3.056 1.00 51.38 123 SER A N 1
ATOM 899 C CA . SER A 1 123 ? 44.016 -7.743 -2.265 1.00 51.38 123 SER A CA 1
ATOM 900 C C . SER A 1 123 ? 44.324 -6.411 -1.584 1.00 51.38 123 SER A C 1
ATOM 902 O O . SER A 1 123 ? 44.321 -5.352 -2.216 1.00 51.38 123 SER A O 1
ATOM 904 N N . ASN A 1 124 ? 44.544 -6.494 -0.277 1.00 52.53 124 ASN A N 1
ATOM 905 C CA . ASN A 1 124 ? 44.782 -5.408 0.662 1.00 52.53 124 ASN A CA 1
ATOM 906 C C . ASN A 1 124 ? 45.714 -4.319 0.082 1.00 52.53 124 ASN A C 1
ATOM 908 O O . ASN A 1 124 ? 46.922 -4.523 -0.028 1.00 52.53 124 ASN A O 1
ATOM 912 N N . GLY A 1 125 ? 45.153 -3.161 -0.293 1.00 49.94 125 GLY A N 1
ATOM 913 C CA . GLY A 1 125 ? 45.903 -1.902 -0.303 1.00 49.94 125 GLY A CA 1
ATOM 914 C C . GLY A 1 125 ? 45.960 -1.052 -1.576 1.00 49.94 125 GLY A C 1
ATOM 915 O O . GLY A 1 125 ? 46.180 0.142 -1.426 1.00 49.94 125 GLY A O 1
ATOM 916 N N . THR A 1 126 ? 45.759 -1.530 -2.812 1.00 50.25 126 THR A N 1
ATOM 917 C CA . THR A 1 126 ? 45.854 -0.610 -3.979 1.00 50.25 126 THR A CA 1
ATOM 918 C C . THR A 1 126 ? 45.057 -1.040 -5.219 1.00 50.25 126 THR A C 1
ATOM 920 O O . THR A 1 126 ? 45.372 -2.024 -5.867 1.00 50.25 126 THR A O 1
ATOM 923 N N . ARG A 1 127 ? 44.059 -0.208 -5.571 1.00 44.72 127 ARG A N 1
ATOM 924 C CA . ARG A 1 127 ? 43.331 -0.076 -6.857 1.00 44.72 127 ARG A CA 1
ATOM 925 C C . ARG A 1 127 ? 42.815 -1.363 -7.526 1.00 44.72 127 ARG A C 1
ATOM 927 O O . ARG A 1 127 ? 43.549 -2.084 -8.191 1.00 44.72 127 ARG A O 1
ATOM 934 N N . CYS A 1 128 ? 41.489 -1.516 -7.525 1.00 49.25 128 CYS A N 1
ATOM 935 C CA . CYS A 1 128 ? 40.785 -2.415 -8.441 1.00 49.25 128 CYS A CA 1
ATOM 936 C C . CYS A 1 128 ? 40.999 -1.945 -9.886 1.00 49.25 128 CYS A C 1
ATOM 938 O O . CYS A 1 128 ? 40.538 -0.869 -10.271 1.00 49.25 128 CYS A O 1
ATOM 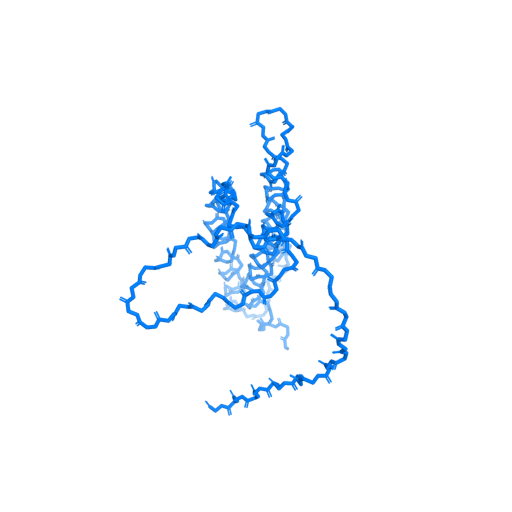940 N N . ARG A 1 129 ? 41.719 -2.735 -10.681 1.00 47.06 129 ARG A N 1
ATOM 941 C CA . ARG A 1 129 ? 41.905 -2.509 -12.116 1.00 47.06 129 ARG A CA 1
ATOM 942 C C . ARG A 1 129 ? 41.044 -3.537 -12.861 1.00 47.06 129 ARG A C 1
ATOM 944 O O . ARG A 1 129 ? 41.110 -4.710 -12.497 1.00 47.06 129 ARG A O 1
ATOM 951 N N . PRO A 1 130 ? 40.236 -3.149 -13.864 1.00 49.03 130 PRO A N 1
ATOM 952 C CA . PRO A 1 130 ? 39.484 -4.117 -14.655 1.00 49.03 130 PRO A CA 1
ATOM 953 C C . PRO A 1 130 ? 40.468 -5.049 -15.371 1.00 49.03 130 PRO A C 1
ATOM 955 O O . PRO A 1 130 ? 41.356 -4.587 -16.092 1.00 49.03 130 PRO A O 1
ATOM 958 N N . ALA A 1 131 ? 40.345 -6.353 -15.118 1.00 50.12 131 ALA A N 1
ATOM 959 C CA . ALA A 1 131 ? 41.134 -7.373 -15.792 1.00 50.12 131 ALA A CA 1
ATOM 960 C C . ALA A 1 131 ? 40.800 -7.353 -17.291 1.00 50.12 131 ALA A C 1
ATOM 962 O O . ALA A 1 131 ? 39.632 -7.405 -17.677 1.00 50.12 131 ALA A O 1
ATOM 963 N N . ALA A 1 132 ? 41.827 -7.231 -18.131 1.00 46.91 132 ALA A N 1
ATOM 964 C CA . ALA A 1 132 ? 41.676 -7.322 -19.576 1.00 46.91 132 ALA A CA 1
ATOM 965 C C . ALA A 1 132 ? 41.184 -8.733 -19.963 1.00 46.91 132 ALA A C 1
ATOM 967 O O . ALA A 1 132 ? 41.631 -9.708 -19.355 1.00 46.91 132 ALA A O 1
ATOM 968 N N . PRO A 1 133 ? 40.292 -8.870 -20.961 1.00 45.38 133 PRO A N 1
ATOM 969 C CA . PRO A 1 133 ? 39.804 -10.170 -21.398 1.00 45.38 133 PRO A CA 1
ATOM 970 C C . PRO A 1 133 ? 40.927 -10.936 -22.110 1.00 45.38 133 PRO A C 1
ATOM 972 O O . PRO A 1 133 ? 41.239 -10.672 -23.269 1.00 45.38 133 PRO A O 1
ATOM 975 N N . SER A 1 134 ? 41.550 -11.885 -21.413 1.00 47.62 134 SER A N 1
ATOM 976 C CA . SER A 1 134 ? 42.396 -12.906 -22.029 1.00 47.62 134 SER A CA 1
ATOM 977 C C . SER A 1 134 ? 41.505 -13.974 -22.662 1.00 47.62 134 SER A C 1
ATOM 979 O O . SER A 1 134 ? 40.658 -14.565 -21.992 1.00 47.62 134 SER A O 1
ATOM 981 N N . ALA A 1 135 ? 41.688 -14.188 -23.962 1.00 45.94 135 ALA A N 1
ATOM 982 C CA . ALA A 1 135 ? 41.018 -15.218 -24.740 1.00 45.94 135 ALA A CA 1
ATOM 983 C C . ALA A 1 135 ? 41.206 -16.629 -24.138 1.00 45.94 135 ALA A C 1
ATOM 985 O O . ALA A 1 135 ? 42.279 -16.975 -23.650 1.00 45.94 135 ALA A O 1
ATOM 986 N N . THR A 1 136 ? 40.132 -17.416 -24.208 1.00 54.53 136 THR A N 1
ATOM 987 C CA . THR A 1 136 ? 40.002 -18.867 -23.948 1.00 54.53 136 THR A CA 1
ATOM 988 C C . THR A 1 136 ? 41.048 -19.706 -24.714 1.00 54.53 136 THR A C 1
ATOM 990 O O . THR A 1 136 ? 41.462 -19.254 -25.785 1.00 54.53 136 THR A O 1
ATOM 993 N N . PRO A 1 137 ? 41.444 -20.922 -24.263 1.00 52.12 137 PRO A N 1
ATOM 994 C CA . PRO A 1 137 ? 40.593 -22.117 -24.432 1.00 52.12 137 PRO A CA 1
ATOM 995 C C . PRO A 1 137 ? 40.651 -23.187 -23.314 1.00 52.12 137 PRO A C 1
ATOM 997 O O . PRO A 1 137 ? 41.635 -23.327 -22.601 1.00 52.12 137 PRO A O 1
ATOM 1000 N N . GLU A 1 138 ? 39.538 -23.924 -23.222 1.00 49.91 138 GLU A N 1
ATOM 1001 C CA . GLU A 1 138 ? 39.357 -25.349 -22.880 1.00 49.91 138 GLU A CA 1
ATOM 1002 C C . GLU A 1 138 ? 40.378 -26.061 -21.972 1.00 49.91 138 GLU A C 1
ATOM 1004 O O . GLU A 1 138 ? 41.523 -26.240 -22.368 1.00 49.91 138 GLU A O 1
ATOM 1009 N N . HIS A 1 139 ? 39.914 -26.626 -20.848 1.00 43.28 139 HIS A N 1
ATOM 1010 C CA . HIS A 1 139 ? 40.042 -28.051 -20.471 1.00 43.28 139 HIS A CA 1
ATOM 1011 C C . HIS A 1 139 ? 39.232 -28.319 -19.184 1.00 43.28 139 HIS A C 1
ATOM 1013 O O . HIS A 1 139 ? 39.026 -27.415 -18.379 1.00 43.28 139 HIS A O 1
ATOM 1019 N N . GLY A 1 140 ? 38.675 -29.530 -19.076 1.00 47.25 140 GLY A N 1
ATOM 1020 C CA . GLY A 1 140 ? 37.616 -29.910 -18.137 1.00 47.25 140 GLY A CA 1
ATOM 1021 C C . GLY A 1 140 ? 38.030 -30.224 -16.694 1.00 47.25 140 GLY A C 1
ATOM 1022 O O . GLY A 1 140 ? 39.098 -29.838 -16.239 1.00 47.25 140 GLY A O 1
ATOM 1023 N N . GLU A 1 141 ? 37.136 -30.983 -16.042 1.00 43.97 141 GLU A N 1
ATOM 1024 C CA . GLU A 1 141 ? 37.113 -31.419 -14.630 1.00 43.97 141 GLU A CA 1
ATOM 1025 C C . GLU A 1 141 ? 36.588 -30.362 -13.644 1.00 43.97 141 GLU A C 1
ATOM 1027 O O . GLU A 1 141 ? 36.896 -29.187 -13.744 1.00 43.97 141 GLU A O 1
ATOM 1032 N N . ALA A 1 142 ? 35.807 -30.650 -12.609 1.00 42.03 142 ALA A N 1
ATOM 1033 C CA . ALA A 1 142 ? 34.970 -31.763 -12.180 1.00 42.03 142 ALA A CA 1
ATOM 1034 C C . ALA A 1 142 ? 34.250 -31.245 -10.909 1.00 42.03 142 ALA A C 1
ATOM 1036 O O . ALA A 1 142 ? 34.749 -30.353 -10.228 1.00 42.03 142 ALA A O 1
ATOM 1037 N N . LEU A 1 143 ? 33.071 -31.795 -10.615 1.00 47.09 143 LEU A N 1
ATOM 1038 C CA . LEU A 1 143 ? 32.441 -31.913 -9.292 1.00 47.09 143 LEU A CA 1
ATOM 1039 C C . LEU A 1 143 ? 33.105 -31.223 -8.072 1.00 47.09 143 LEU A C 1
ATOM 1041 O O . LEU A 1 143 ? 34.145 -31.674 -7.603 1.00 47.09 143 LEU A O 1
ATOM 1045 N N . ALA A 1 144 ? 32.357 -30.330 -7.410 1.00 40.47 144 ALA A N 1
ATOM 1046 C CA . ALA A 1 144 ? 32.250 -30.317 -5.943 1.00 40.47 144 ALA A CA 1
ATOM 1047 C C . ALA A 1 144 ? 31.004 -29.537 -5.479 1.00 40.47 144 ALA A C 1
ATOM 1049 O O . ALA A 1 144 ? 31.016 -28.323 -5.305 1.00 40.47 144 ALA A O 1
ATOM 1050 N N . VAL A 1 145 ? 29.918 -30.280 -5.262 1.00 50.78 145 VAL A N 1
ATOM 1051 C CA . VAL A 1 145 ? 28.812 -29.917 -4.368 1.00 50.78 145 VAL A CA 1
ATOM 1052 C C . VAL A 1 145 ? 29.306 -30.145 -2.936 1.00 50.78 145 VAL A C 1
ATOM 1054 O O . VAL A 1 145 ? 29.556 -31.294 -2.585 1.00 50.78 145 VAL A O 1
ATOM 1057 N N . ARG A 1 146 ? 29.503 -29.075 -2.156 1.00 42.44 146 ARG A N 1
ATOM 1058 C CA . ARG A 1 146 ? 29.784 -29.015 -0.698 1.00 42.44 146 ARG A CA 1
ATOM 1059 C C . ARG A 1 146 ? 29.988 -27.528 -0.367 1.00 42.44 146 ARG A C 1
ATOM 1061 O O . ARG A 1 146 ? 30.744 -26.878 -1.070 1.00 42.44 146 ARG A O 1
ATOM 1068 N N . ASP A 1 147 ? 29.352 -26.850 0.576 1.00 40.06 147 ASP A N 1
ATOM 1069 C CA . ASP A 1 147 ? 28.498 -27.199 1.701 1.00 40.06 147 ASP A CA 1
ATOM 1070 C C . ASP A 1 147 ? 27.559 -26.002 1.947 1.00 40.06 147 ASP A C 1
ATOM 1072 O O . ASP A 1 147 ? 27.989 -24.847 1.926 1.00 40.06 147 ASP A O 1
ATOM 1076 N N . MET A 1 148 ? 26.273 -26.268 2.191 1.00 42.91 148 MET A N 1
ATOM 1077 C CA . MET A 1 148 ? 25.380 -25.300 2.827 1.00 42.91 148 MET A CA 1
ATOM 1078 C C . MET A 1 148 ? 25.701 -25.290 4.321 1.00 42.91 148 MET A C 1
ATOM 1080 O O . MET A 1 148 ? 25.338 -26.223 5.032 1.00 42.91 148 MET A O 1
ATOM 1084 N N . VAL A 1 149 ? 26.358 -24.236 4.799 1.00 45.69 149 VAL A N 1
ATOM 1085 C CA . VAL A 1 149 ? 26.467 -23.941 6.232 1.00 45.69 149 VAL A CA 1
ATOM 1086 C C . VAL A 1 149 ? 25.612 -22.710 6.514 1.00 45.69 149 VAL A C 1
ATOM 1088 O O . VAL A 1 149 ? 25.986 -21.588 6.181 1.00 45.69 149 VAL A O 1
ATOM 1091 N N . PHE A 1 150 ? 24.437 -22.947 7.094 1.00 50.69 150 PHE A N 1
ATOM 1092 C CA . PHE A 1 150 ? 23.656 -21.953 7.828 1.00 50.69 150 PHE A CA 1
ATOM 1093 C C . PHE A 1 150 ? 24.250 -21.834 9.238 1.00 50.69 150 PHE A C 1
ATOM 1095 O O . PHE A 1 150 ? 24.254 -22.838 9.950 1.00 50.69 150 PHE A O 1
ATOM 1102 N N . PRO A 1 151 ? 24.704 -20.655 9.689 1.00 51.19 151 PRO A N 1
ATOM 1103 C CA . PRO A 1 151 ? 24.797 -20.382 11.110 1.00 51.19 151 PRO A CA 1
ATOM 1104 C C . PRO A 1 151 ? 23.449 -19.838 11.603 1.00 51.19 151 PRO A C 1
ATOM 1106 O O . PRO A 1 151 ? 23.037 -18.730 11.254 1.00 51.19 151 PRO A O 1
ATOM 1109 N N . GLU A 1 152 ? 22.758 -20.658 12.398 1.00 60.41 152 GLU A N 1
ATOM 1110 C CA . GLU A 1 152 ? 21.859 -20.182 13.447 1.00 60.41 152 GLU A CA 1
ATOM 1111 C C . GLU A 1 152 ? 22.681 -19.395 14.470 1.00 60.41 152 GLU A C 1
ATOM 1113 O O . GLU A 1 152 ? 23.583 -19.962 15.073 1.00 60.41 152 GLU A O 1
ATOM 1118 N N . GLU A 1 153 ? 22.339 -18.135 14.716 1.00 54.91 153 GLU A N 1
ATOM 1119 C CA . GLU A 1 153 ? 22.705 -17.442 15.955 1.00 54.91 153 GLU A CA 1
ATOM 1120 C C . GLU A 1 153 ? 21.466 -16.663 16.421 1.00 54.91 153 GLU A C 1
ATOM 1122 O O . GLU A 1 153 ? 21.215 -15.523 16.025 1.00 54.91 153 GLU A O 1
ATOM 1127 N N . PHE A 1 154 ? 20.644 -17.349 17.219 1.00 58.34 154 PHE A N 1
ATOM 1128 C CA . PHE A 1 154 ? 19.752 -16.743 18.202 1.00 58.34 154 PHE A CA 1
ATOM 1129 C C . PHE A 1 154 ? 20.554 -16.557 19.495 1.00 58.34 154 PHE A C 1
ATOM 1131 O O . PHE A 1 154 ? 21.048 -17.536 20.055 1.00 58.34 154 PHE A O 1
ATOM 1138 N N . GLY A 1 155 ? 20.624 -15.319 19.980 1.00 55.31 155 GLY A N 1
ATOM 1139 C CA . GLY A 1 155 ? 21.132 -14.954 21.301 1.00 55.31 155 GLY A CA 1
ATOM 1140 C C . GLY A 1 155 ? 20.598 -13.596 21.710 1.00 55.31 155 GLY A C 1
ATOM 1141 O O . GLY A 1 155 ? 21.028 -12.605 21.082 1.00 55.31 155 GLY A O 1
#

Organism: NCBI:txid1070431

Radius of gyration: 24.25 Å; chains: 1; bounding box: 67×41×49 Å

Sequence (155 aa):
MSALLRAIGGWLAWAVGFSILYGLHGVACALGWPAIRIGPVDLQRLVLAFAWIVSVGSIAAWTWLQWRAAPGKIALLDWLARGSAAAGLFAMVISGLPVVLSAPCGTDAVPWSRGTIGMVGCSNGTRCRPAAPSATPEHGEALAVRDMVFPEEFG